Protein AF-A0A6J4MJL2-F1 (afdb_monomer_lite)

pLDDT: mean 79.11, std 23.11, range [34.69, 98.75]

Organism: NCBI:txid246130

Sequence (121 aa):
PAGAAAGHGAHDMAGHGAAGHGTGGQKMAAHHAEMPGMLTVAQLQRLDRARGEEFDRLFLTYMIQHHRGAVAMVTALFGTPAAGQDDTVFKFAADVNVDQTTEIARMQTMLADLTFGGASP

Secondary structure (DSSP, 8-state):
-----------------------HHHHHHHHHTSSTTPPPHHHHHHHHH--HHHHHHHHHHHHHHHHHHHHHHHHHHHHSTTTT-SHHHHHHHHHHHHHHHHHHHHHHHHHHHHHHTT---

Foldseek 3Di:
DDDDDDDDDDDDDDDDDDDDDPDPPVVVVVVLVPQFLDDDPVLVVLLVPDDDLRNLLSVLVSLLRNLVSLLVVLVVQVVDPPSCVPPVVVVVSVVSNVVSVVSSVVSVVVNVCSVPVVDDD

InterPro domains:
  IPR005183 Domain of unknown function DUF305, CopM-like [PF03713] (21-111)
  IPR012347 Ferritin-like [G3DSA:1.20.1260.10] (2-113)

Structure (mmCIF, N/CA/C/O backbone):
data_AF-A0A6J4MJL2-F1
#
_entry.id   AF-A0A6J4MJL2-F1
#
loop_
_atom_site.group_PDB
_atom_site.id
_atom_site.type_symbol
_atom_site.label_atom_id
_atom_site.label_alt_id
_atom_site.label_comp_id
_atom_site.label_asym_id
_atom_site.label_entity_id
_atom_site.label_seq_id
_atom_site.pdbx_PDB_ins_code
_atom_site.Cartn_x
_atom_site.Cartn_y
_atom_site.Cartn_z
_atom_site.occupancy
_atom_site.B_iso_or_equiv
_atom_site.auth_seq_id
_atom_site.auth_comp_id
_atom_site.auth_asym_id
_atom_site.auth_atom_id
_atom_site.pdbx_PDB_model_num
ATOM 1 N N . PRO A 1 1 ? -24.892 25.471 -61.271 1.00 39.53 1 PRO A N 1
ATOM 2 C CA . PRO A 1 1 ? -23.483 25.058 -61.506 1.00 39.53 1 PRO A CA 1
ATOM 3 C C . PRO A 1 1 ? -22.780 24.776 -60.162 1.00 39.53 1 PRO A C 1
ATOM 5 O O . PRO A 1 1 ? -22.591 25.700 -59.385 1.00 39.53 1 PRO A O 1
ATOM 8 N N . ALA A 1 2 ? -22.723 23.503 -59.741 1.00 39.22 2 ALA A N 1
ATOM 9 C CA . ALA A 1 2 ? -21.536 22.620 -59.830 1.00 39.22 2 ALA A CA 1
ATOM 10 C C . ALA A 1 2 ? -20.400 23.105 -58.902 1.00 39.22 2 ALA A C 1
ATOM 12 O O . ALA A 1 2 ? -19.812 24.140 -59.174 1.00 39.22 2 ALA A O 1
ATOM 13 N N . GLY A 1 3 ? -20.174 22.513 -57.724 1.00 34.72 3 GLY A N 1
ATOM 14 C CA . GLY A 1 3 ? -19.461 21.244 -57.453 1.00 34.72 3 GLY A CA 1
ATOM 15 C C . GLY A 1 3 ? -18.353 21.576 -56.421 1.00 34.72 3 GLY A C 1
ATOM 16 O O . GLY A 1 3 ? -17.982 22.736 -56.318 1.00 34.72 3 GLY A O 1
ATOM 17 N N . ALA A 1 4 ? -17.779 20.722 -55.581 1.00 40.78 4 ALA A N 1
ATOM 18 C CA . ALA A 1 4 ? -17.868 19.296 -55.329 1.00 40.78 4 ALA A CA 1
ATOM 19 C C . ALA A 1 4 ? -17.322 19.061 -53.899 1.00 40.78 4 ALA A C 1
ATOM 21 O O . ALA A 1 4 ? -16.320 19.666 -53.521 1.00 40.78 4 ALA A O 1
ATOM 22 N N . ALA A 1 5 ? -17.950 18.179 -53.119 1.00 43.09 5 ALA A N 1
ATOM 23 C CA . ALA A 1 5 ? -17.363 17.601 -51.912 1.00 43.09 5 ALA A CA 1
ATOM 24 C C . ALA A 1 5 ? -17.011 16.144 -52.236 1.00 43.09 5 ALA A C 1
ATOM 26 O O . ALA A 1 5 ? -17.900 15.342 -52.515 1.00 43.09 5 ALA A O 1
ATOM 27 N N . ALA A 1 6 ? -15.718 15.821 -52.258 1.00 43.34 6 ALA A N 1
ATOM 28 C CA . ALA A 1 6 ? -15.222 14.467 -52.474 1.00 43.34 6 ALA A CA 1
ATOM 29 C C . ALA A 1 6 ? -14.812 13.860 -51.125 1.00 43.34 6 ALA A C 1
ATOM 31 O O . ALA A 1 6 ? -13.703 14.083 -50.642 1.00 43.34 6 ALA A O 1
ATOM 32 N N . GLY A 1 7 ? -15.724 13.101 -50.516 1.00 38.28 7 GLY A N 1
ATOM 33 C CA . GLY A 1 7 ? -15.404 12.169 -49.439 1.00 38.28 7 GLY A CA 1
ATOM 34 C C . GLY A 1 7 ? -14.925 10.846 -50.035 1.00 38.28 7 GLY A C 1
ATOM 35 O O . GLY A 1 7 ? -15.703 10.132 -50.658 1.00 38.28 7 GLY A O 1
ATOM 36 N N . HIS A 1 8 ? -13.645 10.534 -49.854 1.00 44.53 8 HIS A N 1
ATOM 37 C CA . HIS A 1 8 ? -13.134 9.162 -49.902 1.00 44.53 8 HIS A CA 1
ATOM 38 C C . HIS A 1 8 ? -13.508 8.515 -48.557 1.00 44.53 8 HIS A C 1
ATOM 40 O O . HIS A 1 8 ? -13.373 9.169 -47.530 1.00 44.53 8 HIS A O 1
ATOM 46 N N . GLY A 1 9 ? -13.975 7.285 -48.410 1.00 35.62 9 GLY A N 1
ATOM 47 C CA . GLY A 1 9 ? -14.161 6.145 -49.291 1.00 35.62 9 GLY A CA 1
ATOM 48 C C . GLY A 1 9 ? -14.412 4.983 -48.327 1.00 35.62 9 GLY A C 1
ATOM 49 O O . GLY A 1 9 ? -13.609 4.749 -47.426 1.00 35.62 9 GLY A O 1
ATOM 50 N N . ALA A 1 10 ? -15.573 4.344 -48.431 1.00 42.19 10 ALA A N 1
ATOM 51 C CA . ALA A 1 10 ? -15.938 3.206 -47.601 1.00 42.19 10 ALA A CA 1
ATOM 52 C C . ALA A 1 10 ? -15.135 1.970 -48.027 1.00 42.19 10 ALA A C 1
ATOM 54 O O . ALA A 1 10 ? -15.044 1.671 -49.217 1.00 42.19 10 ALA A O 1
ATOM 55 N N . HIS A 1 11 ? -14.607 1.235 -47.052 1.00 48.16 11 HIS A N 1
ATOM 56 C CA . HIS A 1 11 ? -14.192 -0.149 -47.241 1.00 48.16 11 HIS A CA 1
ATOM 57 C C . HIS A 1 11 ? -15.011 -1.027 -46.300 1.00 48.16 11 HIS A C 1
ATOM 59 O O . HIS A 1 11 ? -14.727 -1.129 -45.109 1.00 48.16 11 HIS A O 1
ATOM 65 N N . ASP A 1 12 ? -16.045 -1.638 -46.874 1.00 43.69 12 ASP A N 1
ATOM 66 C CA . ASP A 1 12 ? -16.683 -2.836 -46.348 1.00 43.69 12 ASP A CA 1
ATOM 67 C C . ASP A 1 12 ? -15.676 -3.992 -46.335 1.00 43.69 12 ASP A C 1
ATOM 69 O O . ASP A 1 12 ? -15.032 -4.279 -47.345 1.00 43.69 12 ASP A O 1
ATOM 73 N N . MET A 1 13 ? -15.596 -4.696 -45.207 1.00 53.56 13 MET A N 1
ATOM 74 C CA . MET A 1 13 ? -15.107 -6.073 -45.140 1.00 53.56 13 MET A CA 1
ATOM 75 C C . MET A 1 13 ? -16.087 -6.874 -44.287 1.00 53.56 13 MET A C 1
ATOM 77 O O . MET A 1 13 ? -15.914 -7.065 -43.084 1.00 53.56 13 MET A O 1
ATOM 81 N N . ALA A 1 14 ? -17.159 -7.316 -44.937 1.00 44.97 14 ALA A N 1
ATOM 82 C CA . ALA A 1 14 ? -18.011 -8.369 -44.424 1.00 44.97 14 ALA A CA 1
ATOM 83 C C . ALA A 1 14 ? -17.267 -9.711 -44.494 1.00 44.97 14 ALA A C 1
ATOM 85 O O . ALA A 1 14 ? -16.808 -10.116 -45.560 1.00 44.97 14 ALA A O 1
ATOM 86 N N . GLY A 1 15 ? -17.240 -10.429 -43.368 1.00 42.97 15 GLY A N 1
ATOM 87 C CA . GLY A 1 15 ? -17.131 -11.885 -43.358 1.00 42.97 15 GLY A CA 1
ATOM 88 C C . GLY A 1 15 ? -15.959 -12.457 -42.572 1.00 42.97 15 GLY A C 1
ATOM 89 O O . GLY A 1 15 ? -14.935 -12.768 -43.157 1.00 42.97 15 GLY A O 1
ATOM 90 N N . HIS A 1 16 ? -16.182 -12.768 -41.293 1.00 46.97 16 HIS A N 1
ATOM 91 C CA . HIS A 1 16 ? -15.677 -14.014 -40.712 1.00 46.97 16 HIS A CA 1
ATOM 92 C C . HIS A 1 16 ? -16.726 -14.599 -39.765 1.00 46.97 16 HIS A C 1
ATOM 94 O O . HIS A 1 16 ? -17.205 -13.947 -38.839 1.00 46.97 16 HIS A O 1
ATOM 100 N N . GLY A 1 17 ? -17.151 -15.814 -40.113 1.00 34.69 17 GLY A N 1
ATOM 101 C CA . GLY A 1 17 ? -18.270 -16.525 -39.522 1.00 34.69 17 GLY A CA 1
ATOM 102 C C . GLY A 1 17 ? -17.992 -17.110 -38.142 1.00 34.69 17 GLY A C 1
ATOM 103 O O . GLY A 1 17 ? -16.861 -17.225 -37.676 1.00 34.69 17 GLY A O 1
ATOM 104 N N . ALA A 1 18 ? -19.093 -17.504 -37.514 1.00 50.94 18 ALA A N 1
ATOM 105 C CA . ALA A 1 18 ? -19.138 -18.214 -36.254 1.00 50.94 18 ALA A CA 1
ATOM 106 C C . ALA A 1 18 ? -18.576 -19.639 -36.383 1.00 50.94 18 ALA A C 1
ATOM 108 O O . ALA A 1 18 ? -19.072 -20.416 -37.195 1.00 50.94 18 ALA A O 1
ATOM 109 N N . ALA A 1 19 ? -17.615 -19.991 -35.523 1.00 47.16 19 ALA A N 1
ATOM 110 C CA . ALA A 1 19 ? -17.470 -21.318 -34.918 1.00 47.16 19 ALA A CA 1
ATOM 111 C C . ALA A 1 19 ? -16.331 -21.319 -33.881 1.00 47.16 19 ALA A C 1
ATOM 113 O O . ALA A 1 19 ? -15.190 -21.016 -34.214 1.00 47.16 19 ALA A O 1
ATOM 114 N N . GLY A 1 20 ? -16.621 -21.782 -32.661 1.00 39.94 20 GLY A N 1
ATOM 115 C CA . GLY A 1 20 ? -15.649 -22.586 -31.914 1.00 39.94 20 GLY A CA 1
ATOM 116 C C . GLY A 1 20 ? -15.105 -22.040 -30.591 1.00 39.94 20 GLY A C 1
ATOM 117 O O . GLY A 1 20 ? -14.167 -21.259 -30.559 1.00 39.94 20 GLY A O 1
ATOM 118 N N . HIS A 1 21 ? -15.590 -22.672 -29.520 1.00 46.38 21 HIS A N 1
ATOM 119 C CA . HIS A 1 21 ? -14.837 -23.093 -28.331 1.00 46.38 21 HIS A CA 1
ATOM 120 C C . HIS A 1 21 ? -14.513 -22.076 -27.228 1.00 46.38 21 HIS A C 1
ATOM 122 O O . HIS A 1 21 ? -13.458 -21.447 -27.167 1.00 46.38 21 HIS A O 1
ATOM 128 N N . GLY A 1 22 ? -15.393 -22.091 -26.222 1.00 51.91 22 GLY A N 1
ATOM 129 C CA . GLY A 1 22 ? -15.082 -21.672 -24.866 1.00 51.91 22 GLY A CA 1
ATOM 130 C C . GLY A 1 22 ? -13.945 -22.497 -24.261 1.00 51.91 22 GLY A C 1
ATOM 131 O O . GLY A 1 22 ? -14.109 -23.673 -23.970 1.00 51.91 22 GLY A O 1
ATOM 132 N N . THR A 1 23 ? -12.805 -21.845 -24.039 1.00 51.97 23 THR A N 1
ATOM 133 C CA . THR A 1 23 ? -11.779 -22.222 -23.043 1.00 51.97 23 THR A CA 1
ATOM 134 C C . THR A 1 23 ? -11.069 -20.995 -22.432 1.00 51.97 23 THR A C 1
ATOM 136 O O . THR A 1 23 ? -10.203 -21.142 -21.573 1.00 51.97 23 THR A O 1
ATOM 139 N N . GLY A 1 24 ? -11.448 -19.763 -22.806 1.00 44.75 24 GLY A N 1
ATOM 140 C CA . GLY A 1 24 ? -10.748 -18.536 -22.390 1.00 44.75 24 GLY A CA 1
ATOM 141 C C . GLY A 1 24 ? -10.963 -18.103 -20.933 1.00 44.75 24 GLY A C 1
ATOM 142 O O . GLY A 1 24 ? -10.100 -17.445 -20.357 1.00 44.75 24 GLY A O 1
ATOM 143 N N . GLY A 1 25 ? -12.072 -18.505 -20.301 1.00 47.97 25 GLY A N 1
ATOM 144 C CA . GLY A 1 25 ? -12.402 -18.072 -18.935 1.00 47.97 25 GLY A CA 1
ATOM 145 C C . GLY A 1 25 ? -11.471 -18.635 -17.854 1.00 47.97 25 GLY A C 1
ATOM 146 O O . GLY A 1 25 ? -11.194 -17.960 -16.868 1.00 47.97 25 GLY A O 1
ATOM 147 N N . GLN A 1 26 ? -10.937 -19.845 -18.052 1.00 46.56 26 GLN A N 1
ATOM 148 C CA . GLN A 1 26 ? -10.075 -20.501 -17.058 1.00 46.56 26 GLN A CA 1
ATOM 149 C C . GLN A 1 26 ? -8.630 -19.984 -17.093 1.00 46.56 26 GLN A C 1
ATOM 151 O O . GLN A 1 26 ? -7.997 -19.899 -16.045 1.00 46.56 26 GLN A O 1
ATOM 156 N N . LYS A 1 27 ? -8.116 -19.570 -18.262 1.00 47.62 27 LYS A N 1
AT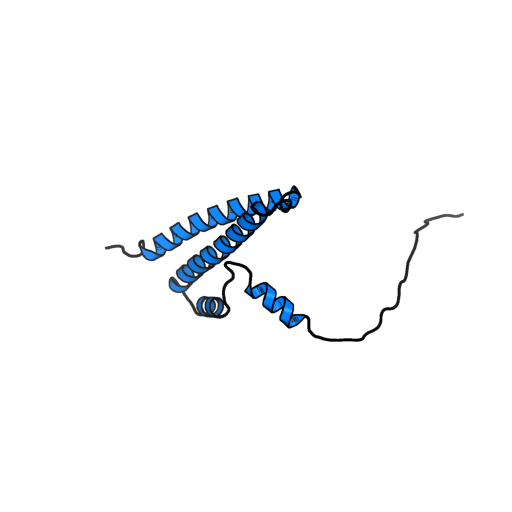OM 157 C CA . LYS A 1 27 ? -6.756 -19.010 -18.369 1.00 47.62 27 LYS A CA 1
ATOM 158 C C . LYS A 1 27 ? -6.655 -17.583 -17.828 1.00 47.62 27 LYS A C 1
ATOM 160 O O . LYS A 1 27 ? -5.672 -17.264 -17.170 1.00 47.62 27 LYS A O 1
ATOM 165 N N . MET A 1 28 ? -7.682 -16.754 -18.031 1.00 50.31 28 MET A N 1
ATOM 166 C CA . MET A 1 28 ? -7.723 -15.412 -17.431 1.00 50.31 28 MET A CA 1
ATOM 167 C C . MET A 1 28 ? -7.837 -15.494 -15.902 1.00 50.31 28 MET A C 1
ATOM 169 O O . MET A 1 28 ? -7.128 -14.786 -15.198 1.00 50.31 28 MET A O 1
ATOM 173 N N . ALA A 1 29 ? -8.649 -16.414 -15.368 1.00 48.84 29 ALA A N 1
ATOM 174 C CA . ALA A 1 29 ? -8.739 -16.626 -13.921 1.00 48.84 29 ALA A CA 1
ATOM 175 C C . ALA A 1 29 ? -7.416 -17.123 -13.299 1.00 48.84 29 ALA A C 1
ATOM 177 O O . ALA A 1 29 ? -7.077 -16.714 -12.191 1.00 48.84 29 ALA A O 1
ATOM 178 N N . ALA A 1 30 ? -6.654 -17.960 -14.015 1.00 49.69 30 ALA A N 1
ATOM 179 C CA . ALA A 1 30 ? -5.357 -18.456 -13.554 1.00 49.69 30 ALA A CA 1
ATOM 180 C C . ALA A 1 30 ? -4.289 -17.347 -13.478 1.00 49.69 30 ALA A C 1
ATOM 182 O O . ALA A 1 30 ? -3.621 -17.228 -12.457 1.00 49.69 30 ALA A O 1
ATOM 183 N N . HIS A 1 31 ? -4.190 -16.474 -14.489 1.00 50.94 31 HIS A N 1
ATOM 184 C CA . HIS A 1 31 ? -3.240 -15.350 -14.464 1.00 50.94 31 HIS A CA 1
ATOM 185 C C . HIS A 1 31 ? -3.552 -14.311 -13.373 1.00 50.94 31 HIS A C 1
ATOM 187 O O . HIS A 1 31 ? -2.642 -13.693 -12.826 1.00 50.94 31 HIS A O 1
ATOM 193 N N . HIS A 1 32 ? -4.825 -14.134 -13.005 1.00 50.88 32 HIS A N 1
ATOM 194 C CA . HIS A 1 32 ? -5.206 -13.238 -11.907 1.00 50.88 32 HIS A CA 1
ATOM 195 C C . HIS A 1 32 ? -4.829 -13.782 -10.516 1.00 50.88 32 HIS A C 1
ATOM 197 O O . HIS A 1 32 ? -4.699 -12.997 -9.578 1.00 50.88 32 HIS A O 1
ATOM 203 N N . ALA A 1 33 ? -4.640 -15.099 -10.370 1.00 50.78 33 ALA A N 1
ATOM 204 C CA . ALA A 1 33 ? -4.235 -15.727 -9.111 1.00 50.78 33 ALA A CA 1
ATOM 205 C C . ALA A 1 33 ? -2.716 -15.646 -8.840 1.00 50.78 33 ALA A C 1
ATOM 207 O O . ALA A 1 33 ? -2.287 -15.943 -7.728 1.00 50.78 33 ALA A O 1
ATOM 208 N N . GLU A 1 34 ? -1.909 -15.231 -9.823 1.00 71.56 34 GLU A N 1
ATOM 209 C CA . GLU A 1 34 ? -0.436 -15.233 -9.748 1.00 71.56 34 GLU A CA 1
ATOM 210 C C . GLU A 1 34 ? 0.184 -13.862 -9.426 1.00 71.56 34 GLU A C 1
ATOM 212 O O . GLU A 1 34 ? 1.392 -13.763 -9.211 1.00 71.56 34 GLU A O 1
ATOM 217 N N . MET A 1 35 ? -0.617 -12.795 -9.364 1.00 86.69 35 MET A N 1
ATOM 218 C CA . MET A 1 35 ? -0.098 -11.447 -9.118 1.00 86.69 35 MET A CA 1
ATOM 219 C C . MET A 1 35 ? 0.228 -11.260 -7.628 1.00 86.69 35 MET A C 1
ATOM 221 O O . MET A 1 35 ? -0.658 -11.438 -6.781 1.00 86.69 35 MET A O 1
ATOM 225 N N . PRO A 1 36 ? 1.471 -10.886 -7.268 1.00 94.56 36 PRO A N 1
ATOM 226 C CA . PRO A 1 36 ? 1.854 -10.731 -5.872 1.00 94.56 36 PRO A CA 1
ATOM 227 C C . PRO A 1 36 ? 0.979 -9.672 -5.197 1.00 94.56 36 PRO A C 1
ATOM 229 O O . PRO A 1 36 ? 0.597 -8.672 -5.798 1.00 94.56 36 PRO A O 1
ATOM 232 N N . GLY A 1 37 ? 0.646 -9.903 -3.928 1.00 95.69 37 GLY A N 1
ATOM 233 C CA . GLY A 1 37 ? -0.135 -8.974 -3.109 1.00 95.69 37 GLY A CA 1
ATOM 234 C C . GLY A 1 37 ? -1.649 -8.984 -3.344 1.00 95.69 37 GLY A C 1
ATOM 235 O O . GLY A 1 37 ? -2.373 -8.453 -2.503 1.00 95.69 37 GLY A O 1
ATOM 236 N N . MET A 1 38 ? -2.164 -9.622 -4.400 1.00 96.31 38 MET A N 1
ATOM 237 C CA . MET A 1 38 ? -3.612 -9.741 -4.607 1.00 96.31 38 MET A CA 1
ATOM 238 C C . MET A 1 38 ? -4.314 -10.421 -3.427 1.00 96.31 38 MET A C 1
ATOM 240 O O . MET A 1 38 ? -3.806 -11.377 -2.837 1.00 96.31 38 MET A O 1
ATOM 244 N N . LEU A 1 39 ? -5.499 -9.915 -3.078 1.00 96.00 39 LEU A N 1
ATOM 245 C CA . LEU A 1 39 ? -6.315 -10.517 -2.031 1.00 96.00 39 LEU A CA 1
ATOM 246 C C . LEU A 1 39 ? -6.914 -11.826 -2.542 1.00 96.00 39 LEU A C 1
ATOM 248 O O . LEU A 1 39 ? -7.476 -11.900 -3.635 1.00 96.00 39 LEU A O 1
ATOM 252 N N . THR A 1 40 ? -6.862 -12.847 -1.698 1.00 96.19 40 THR A N 1
ATOM 253 C CA . THR A 1 40 ? -7.592 -14.092 -1.929 1.00 96.19 40 THR A CA 1
ATOM 254 C C . THR A 1 40 ? -9.100 -13.874 -1.789 1.00 96.19 40 THR A C 1
ATOM 256 O O . THR A 1 40 ? -9.559 -12.976 -1.078 1.00 96.19 40 THR A O 1
ATOM 259 N N . VAL A 1 41 ? -9.895 -14.767 -2.386 1.00 95.56 41 VAL A N 1
ATOM 260 C CA . VAL A 1 41 ? -11.360 -14.779 -2.207 1.00 95.56 41 VAL A CA 1
ATOM 261 C C . VAL A 1 41 ? -11.737 -14.838 -0.721 1.00 95.56 41 VAL A C 1
ATOM 263 O O . VAL A 1 41 ? -12.654 -14.144 -0.290 1.00 95.56 41 VAL A O 1
ATOM 266 N N . ALA A 1 42 ? -11.004 -15.608 0.086 1.00 97.12 42 ALA A N 1
ATOM 267 C CA . ALA A 1 42 ? -11.240 -15.701 1.525 1.00 97.12 42 ALA A CA 1
ATOM 268 C C . ALA A 1 42 ? -10.969 -14.373 2.260 1.00 97.12 42 ALA A C 1
ATOM 270 O O . ALA A 1 42 ? -11.735 -13.998 3.146 1.00 97.12 42 ALA A O 1
ATOM 271 N N . GLN A 1 43 ? -9.916 -13.640 1.880 1.00 97.88 43 GLN A N 1
ATOM 272 C CA . GLN A 1 43 ? -9.619 -12.313 2.437 1.00 97.88 43 GLN A CA 1
ATOM 273 C C . GLN A 1 43 ? -10.693 -11.289 2.059 1.00 97.88 43 GLN A C 1
ATOM 275 O O . GLN A 1 43 ? -11.161 -10.564 2.934 1.00 97.88 43 GLN A O 1
ATOM 280 N N . LEU A 1 44 ? -11.139 -11.276 0.798 1.00 97.94 44 LEU A N 1
ATOM 281 C CA . LEU A 1 44 ? -12.239 -10.415 0.347 1.00 97.94 44 LEU A CA 1
ATOM 282 C C . LEU A 1 44 ? -13.534 -10.706 1.112 1.00 97.94 44 LEU A C 1
ATOM 284 O O . LEU A 1 44 ? -14.177 -9.790 1.608 1.00 97.94 44 LEU A O 1
ATOM 288 N N . GLN A 1 45 ? -13.880 -11.982 1.283 1.00 98.12 45 GLN A N 1
ATOM 289 C CA . GLN A 1 45 ? -15.046 -12.381 2.071 1.00 98.12 45 GLN A CA 1
ATOM 290 C C . GLN A 1 45 ? -14.927 -12.002 3.551 1.00 98.12 45 GLN A C 1
ATOM 292 O O . GLN A 1 45 ? -15.931 -11.724 4.202 1.00 98.12 45 GLN A O 1
ATOM 297 N N . ARG A 1 46 ? -13.720 -12.037 4.124 1.00 98.31 46 ARG A N 1
ATOM 298 C CA . ARG A 1 46 ? -13.506 -11.587 5.502 1.00 98.31 46 ARG A CA 1
ATOM 299 C C . ARG A 1 46 ? -13.704 -10.078 5.614 1.00 98.31 46 ARG A C 1
ATOM 301 O O . ARG A 1 46 ? -14.399 -9.642 6.525 1.00 98.31 46 ARG A O 1
ATOM 308 N N . LEU A 1 47 ? -13.145 -9.315 4.676 1.00 98.31 47 LEU A N 1
ATOM 309 C CA . LEU A 1 47 ? -13.305 -7.865 4.611 1.00 98.31 47 LEU A CA 1
ATOM 310 C C . LEU A 1 47 ? -14.784 -7.467 4.461 1.00 98.31 47 LEU A C 1
ATOM 312 O O . LEU A 1 47 ? -15.256 -6.608 5.196 1.00 98.31 47 LEU A O 1
ATOM 316 N N . ASP A 1 48 ? -15.531 -8.150 3.590 1.00 98.06 48 ASP A N 1
ATOM 317 C CA . ASP A 1 48 ? -16.961 -7.904 3.339 1.00 98.06 48 ASP A CA 1
ATOM 318 C C . ASP A 1 48 ? -17.851 -8.099 4.579 1.00 98.06 48 ASP A C 1
ATOM 320 O O . ASP A 1 48 ? -18.872 -7.429 4.746 1.00 98.06 48 ASP A O 1
ATOM 324 N N . ARG A 1 49 ? -17.456 -8.988 5.496 1.00 98.50 49 ARG A N 1
ATOM 325 C CA . ARG A 1 49 ? -18.188 -9.242 6.748 1.00 98.50 49 ARG A CA 1
ATOM 326 C C . ARG A 1 49 ? -17.764 -8.326 7.896 1.00 98.50 49 ARG A C 1
ATOM 328 O O . ARG A 1 49 ? -18.520 -8.188 8.854 1.00 98.50 49 ARG A O 1
ATOM 335 N N . ALA A 1 50 ? -16.585 -7.716 7.819 1.00 98.38 50 ALA A N 1
ATOM 336 C CA . ALA A 1 50 ? -16.030 -6.908 8.897 1.00 98.38 50 ALA A CA 1
ATOM 337 C C . ALA A 1 50 ? -16.744 -5.557 9.025 1.00 98.38 50 ALA A C 1
ATOM 339 O O . ALA A 1 50 ? -17.189 -4.971 8.037 1.00 98.38 50 ALA A O 1
ATOM 340 N N . ARG A 1 51 ? -16.863 -5.043 10.249 1.00 98.19 51 ARG A N 1
ATOM 341 C CA . ARG A 1 51 ? -17.493 -3.747 10.546 1.00 98.19 51 ARG A CA 1
ATOM 342 C C . ARG A 1 51 ? -16.673 -2.998 11.598 1.00 98.19 51 ARG A C 1
ATOM 344 O O . ARG A 1 51 ? -15.965 -3.627 12.380 1.00 98.19 51 ARG A O 1
ATOM 351 N N . GLY A 1 52 ? -16.801 -1.670 11.631 1.00 96.25 52 GLY A N 1
ATOM 352 C CA . GLY A 1 52 ? -16.100 -0.813 12.597 1.00 96.25 52 GLY A CA 1
ATOM 353 C C . GLY A 1 52 ? -14.579 -0.989 12.549 1.00 96.25 52 GLY A C 1
ATOM 354 O O . GLY A 1 52 ? -14.021 -1.240 11.485 1.00 96.25 52 GLY A O 1
ATOM 355 N N . GLU A 1 53 ? -13.919 -0.941 13.705 1.00 96.06 53 GLU A N 1
ATOM 356 C CA . GLU A 1 53 ? -12.452 -1.032 13.795 1.00 96.06 53 GLU A CA 1
ATOM 357 C C . GLU A 1 53 ? -11.863 -2.326 13.205 1.00 96.06 53 GLU A C 1
ATOM 359 O O . GLU A 1 53 ? -10.721 -2.336 12.738 1.00 96.06 53 GLU A O 1
ATOM 364 N N . GLU A 1 54 ? -12.617 -3.435 13.195 1.00 96.19 54 GLU A N 1
ATOM 365 C CA . GLU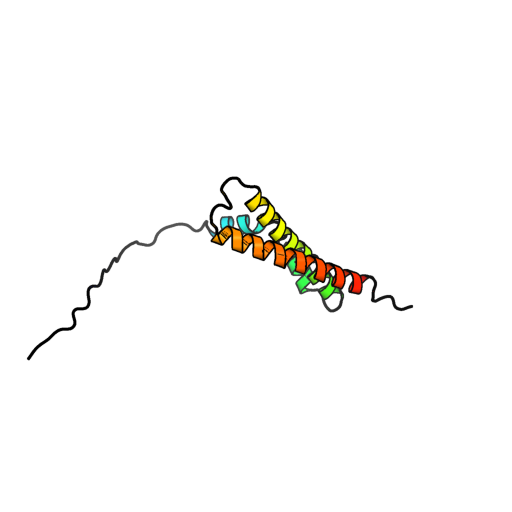 A 1 54 ? -12.157 -4.664 12.535 1.00 96.19 54 GLU A CA 1
ATOM 366 C C . GLU A 1 54 ? -12.049 -4.465 11.019 1.00 96.19 54 GLU A C 1
ATOM 368 O O . GLU A 1 54 ? -11.081 -4.927 10.407 1.00 96.19 54 GLU A O 1
ATOM 373 N N . PHE A 1 55 ? -13.012 -3.757 10.418 1.00 98.31 55 PHE A N 1
ATOM 374 C CA . PHE A 1 55 ? -12.957 -3.414 9.001 1.00 98.31 55 PHE A CA 1
ATOM 375 C C . PHE A 1 55 ? -11.732 -2.552 8.708 1.00 98.31 55 PHE A C 1
ATOM 377 O O . PHE A 1 55 ? -10.963 -2.906 7.818 1.00 98.31 55 PHE A O 1
ATOM 384 N N . ASP A 1 56 ? -11.499 -1.496 9.488 1.00 98.12 56 ASP A N 1
ATOM 385 C CA . ASP A 1 56 ? -10.372 -0.581 9.270 1.00 98.12 56 ASP A CA 1
ATOM 386 C C . ASP A 1 56 ? -9.029 -1.317 9.361 1.00 98.12 56 ASP A C 1
ATOM 388 O O . ASP A 1 56 ? -8.162 -1.182 8.493 1.00 98.12 56 ASP A O 1
ATOM 392 N N . ARG A 1 57 ? -8.880 -2.193 10.364 1.00 98.06 57 ARG A N 1
ATOM 393 C CA . ARG A 1 57 ? -7.679 -3.017 10.531 1.00 98.06 57 ARG A CA 1
ATOM 394 C C . ARG A 1 57 ? -7.460 -3.953 9.346 1.00 98.06 57 ARG A C 1
ATOM 396 O O . ARG A 1 57 ? -6.333 -4.065 8.856 1.00 98.06 57 ARG A O 1
ATOM 403 N N . LEU A 1 58 ? -8.505 -4.649 8.894 1.00 98.31 58 LEU A N 1
ATOM 404 C CA . LEU A 1 58 ? -8.408 -5.578 7.766 1.00 98.31 58 LEU A CA 1
ATOM 405 C C . LEU A 1 58 ? -8.156 -4.843 6.452 1.00 98.31 58 LEU A C 1
ATOM 407 O O . LEU A 1 58 ? -7.310 -5.284 5.679 1.00 98.31 58 LEU A O 1
ATOM 411 N N . PHE A 1 59 ? -8.828 -3.715 6.228 1.00 98.56 59 PHE A N 1
ATOM 412 C CA . PHE A 1 59 ? -8.635 -2.879 5.053 1.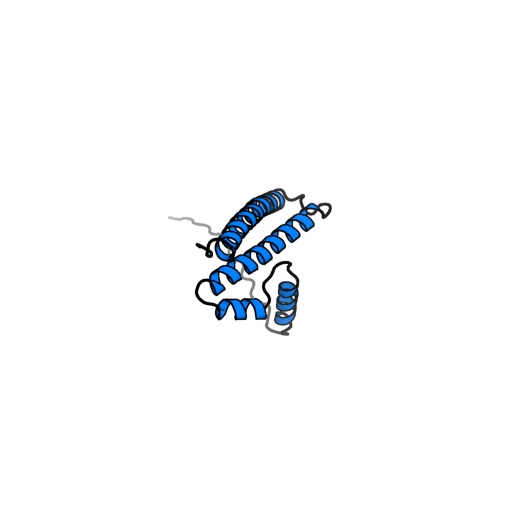00 98.56 59 PHE A CA 1
ATOM 413 C C . PHE A 1 59 ? -7.180 -2.418 4.951 1.00 98.56 59 PHE A C 1
ATOM 415 O O . PHE A 1 59 ? -6.523 -2.708 3.954 1.00 98.56 59 PHE A O 1
ATOM 422 N N . LEU A 1 60 ? -6.638 -1.802 6.007 1.00 98.62 60 LEU A N 1
ATOM 423 C CA . LEU A 1 60 ? -5.246 -1.342 6.030 1.00 98.62 60 LEU A CA 1
ATOM 424 C C . LEU A 1 60 ? -4.266 -2.504 5.855 1.00 98.62 60 LEU A C 1
ATOM 426 O O . LEU A 1 60 ? -3.349 -2.427 5.040 1.00 98.62 60 LEU A O 1
ATOM 430 N N . THR A 1 61 ? -4.481 -3.615 6.564 1.00 98.56 61 THR A N 1
ATOM 431 C CA . THR A 1 61 ? -3.622 -4.805 6.449 1.00 98.56 61 THR A CA 1
ATOM 432 C C . THR A 1 61 ? -3.583 -5.329 5.012 1.00 98.56 61 THR A C 1
ATOM 434 O O . THR A 1 61 ? -2.511 -5.635 4.485 1.00 98.56 61 THR A O 1
ATOM 437 N N . TYR A 1 62 ? -4.742 -5.427 4.361 1.00 98.62 62 TYR A N 1
ATOM 438 C CA . TYR A 1 62 ? -4.845 -5.983 3.017 1.00 98.62 62 TYR A CA 1
ATOM 439 C C . TYR A 1 62 ? -4.420 -5.004 1.925 1.00 98.62 62 TYR A C 1
ATOM 441 O O . TYR A 1 62 ? -3.822 -5.434 0.942 1.00 98.62 62 TYR A O 1
ATOM 449 N N . MET A 1 63 ? -4.634 -3.701 2.095 1.00 98.62 63 MET A N 1
ATOM 450 C CA . MET A 1 63 ? -4.103 -2.703 1.165 1.00 98.62 63 MET A CA 1
ATOM 451 C C . MET A 1 63 ? -2.577 -2.616 1.258 1.00 98.62 63 MET A C 1
ATOM 453 O O . MET A 1 63 ? -1.910 -2.596 0.227 1.00 98.62 63 MET A O 1
ATOM 457 N N . ILE A 1 64 ? -1.985 -2.706 2.456 1.00 98.75 64 ILE A N 1
ATOM 458 C CA . ILE A 1 64 ? -0.523 -2.821 2.604 1.00 98.75 64 ILE A CA 1
ATOM 459 C C . ILE A 1 64 ? 0.003 -4.061 1.863 1.00 98.75 64 ILE A C 1
ATOM 461 O O . ILE A 1 64 ? 1.012 -3.976 1.161 1.00 98.75 64 ILE A O 1
ATOM 465 N N . GLN A 1 65 ? -0.668 -5.213 1.994 1.00 98.44 65 GLN A N 1
ATOM 466 C CA . GLN A 1 65 ? -0.327 -6.423 1.234 1.00 98.44 65 GLN A CA 1
ATOM 467 C C . GLN A 1 65 ? -0.389 -6.166 -0.281 1.00 98.44 65 GLN A C 1
ATOM 469 O O . GLN A 1 65 ? 0.553 -6.513 -0.996 1.00 98.44 65 GLN A O 1
ATOM 474 N N . HIS A 1 66 ? -1.472 -5.553 -0.758 1.00 98.31 66 HIS A N 1
ATOM 475 C CA . HIS A 1 66 ? -1.693 -5.269 -2.171 1.00 98.31 66 HIS A CA 1
ATOM 476 C C . HIS A 1 66 ? -0.609 -4.359 -2.761 1.00 98.31 66 HIS A C 1
ATOM 478 O O . HIS A 1 66 ? 0.027 -4.725 -3.751 1.00 98.31 66 HIS A O 1
ATOM 484 N N . HIS A 1 67 ? -0.304 -3.233 -2.112 1.00 98.38 67 HIS A N 1
ATOM 485 C CA . HIS A 1 67 ? 0.734 -2.318 -2.594 1.00 98.38 67 HIS A CA 1
ATOM 486 C C . HIS A 1 67 ? 2.135 -2.928 -2.550 1.00 98.38 67 HIS A C 1
ATOM 488 O O . HIS A 1 67 ? 2.927 -2.690 -3.459 1.00 98.38 67 HIS A O 1
ATOM 494 N N . ARG A 1 68 ? 2.457 -3.757 -1.546 1.00 98.38 68 ARG A N 1
ATOM 495 C CA . ARG A 1 68 ? 3.736 -4.495 -1.530 1.00 98.38 68 ARG A CA 1
ATOM 496 C C . ARG A 1 68 ? 3.869 -5.419 -2.737 1.00 98.38 68 ARG A C 1
ATOM 498 O O . ARG A 1 68 ? 4.966 -5.571 -3.266 1.00 98.38 68 ARG A O 1
ATOM 505 N N . GLY A 1 69 ? 2.756 -5.992 -3.188 1.00 97.19 69 GLY A N 1
ATOM 506 C CA . GLY A 1 69 ? 2.677 -6.725 -4.443 1.00 97.19 69 GLY A CA 1
ATOM 507 C C . GLY A 1 69 ? 3.034 -5.876 -5.660 1.00 97.19 69 GLY A C 1
ATOM 508 O O . GLY A 1 69 ? 3.916 -6.247 -6.432 1.00 97.19 69 GLY A O 1
ATOM 509 N N . ALA A 1 70 ? 2.420 -4.697 -5.781 1.00 95.88 70 ALA A N 1
ATOM 510 C CA . ALA A 1 70 ? 2.723 -3.752 -6.856 1.00 95.88 70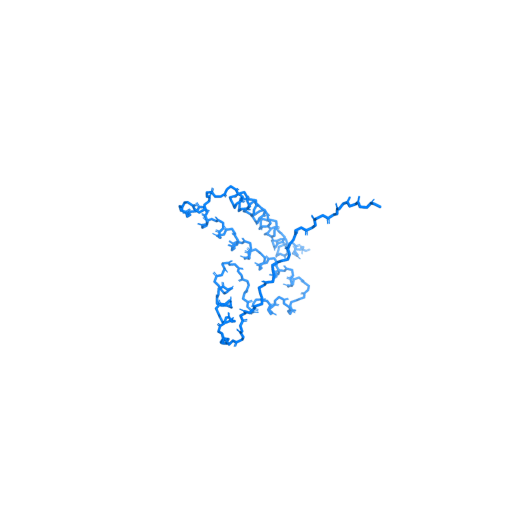 ALA A CA 1
ATOM 511 C C . ALA A 1 70 ? 4.205 -3.324 -6.858 1.00 95.88 70 ALA A C 1
ATOM 513 O O . ALA A 1 70 ? 4.856 -3.350 -7.901 1.00 95.88 70 ALA A O 1
ATOM 514 N N . VAL A 1 71 ? 4.774 -3.015 -5.687 1.00 97.44 71 VAL A N 1
ATOM 515 C CA . VAL A 1 71 ? 6.203 -2.673 -5.536 1.00 97.44 71 VAL A CA 1
ATOM 516 C C . VAL A 1 71 ? 7.109 -3.839 -5.947 1.00 97.44 71 VAL A C 1
ATOM 518 O O . VAL A 1 71 ? 8.122 -3.630 -6.618 1.00 97.44 71 VAL A O 1
ATOM 521 N N . ALA A 1 72 ? 6.747 -5.077 -5.597 1.00 96.25 72 ALA A N 1
ATOM 522 C CA . ALA A 1 72 ? 7.499 -6.261 -6.008 1.00 96.25 72 ALA A CA 1
ATOM 523 C C . ALA A 1 72 ? 7.502 -6.435 -7.536 1.00 96.25 72 ALA A C 1
ATOM 525 O O . ALA A 1 72 ? 8.542 -6.746 -8.114 1.00 96.25 72 ALA A O 1
ATOM 526 N N . MET A 1 73 ? 6.372 -6.175 -8.202 1.00 94.38 73 MET A N 1
ATOM 527 C CA . MET A 1 73 ? 6.296 -6.212 -9.665 1.00 94.38 73 MET A CA 1
ATOM 528 C C . MET A 1 73 ? 7.157 -5.133 -10.323 1.00 94.38 73 MET A C 1
ATOM 530 O O . MET A 1 73 ? 7.864 -5.431 -11.282 1.00 94.38 73 MET A O 1
ATOM 534 N N . VAL A 1 74 ? 7.142 -3.901 -9.803 1.00 94.00 74 VAL A N 1
ATOM 535 C CA . VAL A 1 74 ? 8.008 -2.826 -10.316 1.00 94.00 74 VAL A CA 1
ATOM 536 C C . VAL A 1 74 ? 9.485 -3.174 -10.120 1.00 94.00 74 VAL A C 1
ATOM 538 O O . VAL A 1 74 ? 10.294 -3.009 -11.031 1.00 94.00 74 VAL A O 1
ATOM 541 N N . THR A 1 75 ? 9.836 -3.734 -8.961 1.00 92.06 75 THR A N 1
ATOM 542 C CA . THR A 1 75 ? 11.203 -4.196 -8.679 1.00 92.06 75 THR A CA 1
ATOM 543 C C . THR A 1 75 ? 11.639 -5.275 -9.675 1.00 92.06 75 THR A C 1
ATOM 545 O O . THR A 1 75 ? 12.747 -5.215 -10.205 1.00 92.06 75 THR A O 1
ATOM 548 N N . ALA A 1 76 ? 10.761 -6.235 -9.980 1.00 92.19 76 ALA A N 1
ATOM 549 C CA . ALA A 1 76 ? 11.026 -7.278 -10.968 1.00 92.19 76 ALA A CA 1
ATOM 550 C C . ALA A 1 76 ? 11.182 -6.711 -12.391 1.00 92.19 76 ALA A C 1
ATOM 552 O O . ALA A 1 76 ? 12.080 -7.132 -13.123 1.00 92.19 76 ALA A O 1
ATOM 553 N N . LEU A 1 77 ? 10.359 -5.726 -12.768 1.00 90.25 77 LEU A N 1
ATOM 554 C CA . LEU A 1 77 ? 10.464 -5.034 -14.053 1.00 90.25 77 LEU A CA 1
ATOM 555 C C . LEU A 1 77 ? 11.833 -4.357 -14.207 1.00 90.25 77 LEU A C 1
ATOM 557 O O . LEU A 1 77 ? 12.516 -4.586 -15.202 1.00 90.25 77 LEU A O 1
ATOM 561 N N . PHE A 1 78 ? 12.269 -3.585 -13.208 1.00 88.88 78 PHE A N 1
ATOM 562 C CA . PHE A 1 78 ? 13.571 -2.908 -13.239 1.00 88.88 78 PHE A CA 1
ATOM 563 C C . PHE A 1 78 ? 14.766 -3.865 -13.136 1.00 88.88 78 PHE A C 1
ATOM 565 O O . PHE A 1 78 ? 15.847 -3.546 -13.626 1.00 88.88 78 PHE A O 1
ATOM 572 N N . GLY A 1 79 ? 14.578 -5.047 -12.546 1.00 87.75 79 GLY A N 1
ATOM 573 C CA . GLY A 1 79 ? 15.580 -6.114 -12.524 1.00 87.75 79 GLY A CA 1
ATOM 574 C C . GLY A 1 79 ? 15.691 -6.910 -13.830 1.00 87.75 79 GLY A C 1
ATOM 575 O O . GLY A 1 79 ? 16.635 -7.685 -13.984 1.00 87.75 79 GLY A O 1
ATOM 576 N N . THR A 1 80 ? 14.753 -6.745 -14.769 1.00 88.12 80 THR A N 1
ATOM 577 C CA . THR A 1 80 ? 14.733 -7.503 -16.027 1.00 88.12 80 THR A CA 1
ATOM 578 C C . THR A 1 80 ? 15.506 -6.752 -17.120 1.00 88.12 80 THR A C 1
ATOM 580 O O . THR A 1 80 ? 15.135 -5.626 -17.470 1.00 88.12 80 THR A O 1
ATOM 583 N N . PRO A 1 81 ? 16.562 -7.348 -17.714 1.00 84.81 81 PRO A N 1
ATOM 584 C CA . PRO A 1 81 ? 17.323 -6.713 -18.786 1.00 84.81 81 PRO A CA 1
ATOM 585 C C . PRO A 1 81 ? 16.421 -6.284 -19.945 1.00 84.81 81 PRO A C 1
ATOM 587 O O . PRO A 1 81 ? 15.561 -7.041 -20.385 1.00 84.81 81 PRO A O 1
ATOM 590 N N . ALA A 1 82 ? 16.634 -5.067 -20.441 1.00 80.00 82 ALA A N 1
ATOM 591 C CA . ALA A 1 82 ? 15.876 -4.448 -21.530 1.00 80.00 82 ALA A CA 1
ATOM 592 C C . ALA A 1 82 ? 14.365 -4.200 -21.287 1.00 80.00 82 ALA A C 1
ATOM 594 O O . ALA A 1 82 ? 13.735 -3.557 -22.123 1.00 80.00 82 ALA A O 1
ATOM 595 N N . ALA A 1 83 ? 13.774 -4.614 -20.158 1.00 72.44 83 ALA A N 1
ATOM 596 C CA . ALA A 1 83 ? 12.335 -4.443 -19.910 1.00 72.44 83 ALA A CA 1
ATOM 597 C C . ALA A 1 83 ? 11.925 -3.003 -19.543 1.00 72.44 83 ALA A C 1
ATOM 599 O O . ALA A 1 83 ? 10.776 -2.62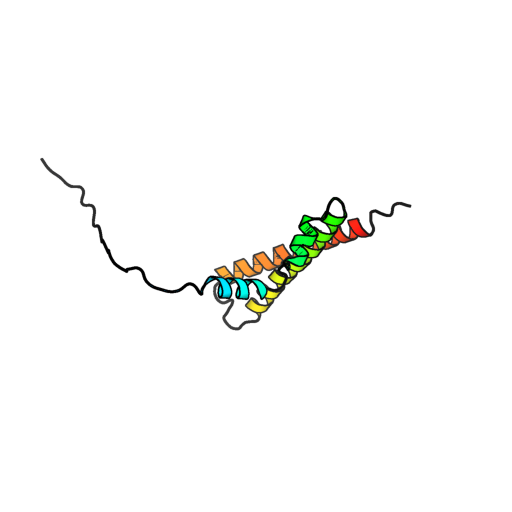0 -19.737 1.00 72.44 83 ALA A O 1
ATOM 600 N N . GLY A 1 84 ? 12.865 -2.192 -19.049 1.00 67.19 84 GLY A N 1
ATOM 601 C CA . GLY A 1 84 ? 12.667 -0.771 -18.732 1.00 67.19 84 GLY A CA 1
ATOM 602 C C . GLY A 1 84 ? 13.174 0.198 -19.806 1.00 67.19 84 GLY A C 1
ATOM 603 O O . GLY A 1 84 ? 13.530 1.317 -19.465 1.00 67.19 84 GLY A O 1
ATOM 604 N N . GLN A 1 85 ? 13.312 -0.240 -21.063 1.00 77.88 85 GLN A N 1
ATOM 605 C CA . GL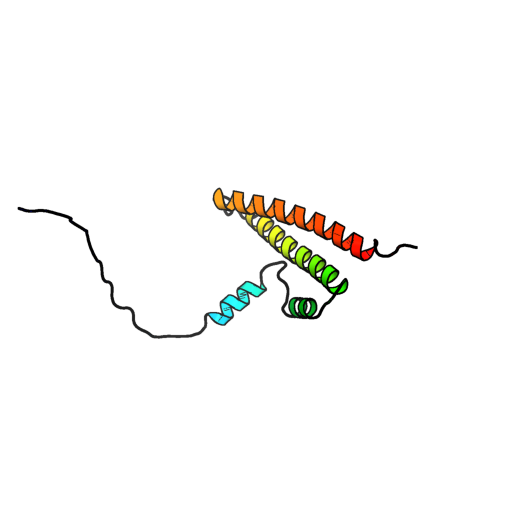N A 1 85 ? 13.839 0.597 -22.159 1.00 77.88 85 GLN A CA 1
ATOM 606 C C . GLN A 1 85 ? 12.775 1.479 -22.823 1.00 77.88 85 GLN A C 1
ATOM 608 O O . GLN A 1 85 ? 13.116 2.359 -23.607 1.00 77.88 85 GLN A O 1
ATOM 613 N N . ASP A 1 86 ? 11.498 1.235 -22.534 1.00 87.19 86 ASP A N 1
ATOM 614 C CA . ASP A 1 86 ? 10.426 2.147 -22.913 1.00 87.19 86 ASP A CA 1
ATOM 615 C C . ASP A 1 86 ? 10.303 3.243 -21.844 1.00 87.19 86 ASP A C 1
ATOM 617 O O . ASP A 1 86 ? 9.940 2.966 -20.697 1.00 87.19 86 ASP A O 1
ATOM 621 N N . ASP A 1 87 ? 10.614 4.486 -22.219 1.00 88.06 87 ASP A N 1
ATOM 622 C CA . ASP A 1 87 ? 10.611 5.641 -21.312 1.00 88.06 87 ASP A CA 1
ATOM 623 C C . ASP A 1 87 ? 9.240 5.882 -20.657 1.00 88.06 87 ASP A C 1
ATOM 625 O O . ASP A 1 87 ? 9.160 6.331 -19.510 1.00 88.06 87 ASP A O 1
ATOM 629 N N . THR A 1 88 ? 8.148 5.558 -21.359 1.00 90.44 88 THR A N 1
ATOM 630 C CA . THR A 1 88 ? 6.783 5.724 -20.841 1.00 90.44 88 THR A CA 1
ATOM 631 C C . THR A 1 88 ? 6.504 4.691 -19.757 1.00 90.44 88 THR A C 1
ATOM 633 O O . THR A 1 88 ? 6.019 5.037 -18.677 1.00 90.44 88 THR A O 1
ATOM 636 N N . VAL A 1 89 ? 6.855 3.428 -20.013 1.00 89.12 89 VAL A N 1
ATOM 637 C CA . VAL A 1 89 ? 6.732 2.334 -19.041 1.00 89.12 89 VAL A CA 1
ATOM 638 C C . VAL A 1 89 ? 7.626 2.584 -17.831 1.00 89.12 89 VAL A C 1
ATOM 640 O O . VAL A 1 89 ? 7.179 2.400 -16.699 1.00 89.12 89 VAL A O 1
ATOM 643 N N . PHE A 1 90 ? 8.861 3.043 -18.046 1.00 90.38 90 PHE A N 1
ATOM 644 C CA . PHE A 1 90 ? 9.789 3.353 -16.964 1.00 90.38 90 PHE A CA 1
ATOM 645 C C . PHE A 1 90 ? 9.239 4.452 -16.057 1.00 90.38 90 PHE A C 1
ATOM 647 O O . PHE A 1 90 ? 9.176 4.270 -14.839 1.00 90.38 90 PHE A O 1
ATOM 654 N N . LYS A 1 91 ? 8.799 5.572 -16.643 1.00 93.19 91 LYS A N 1
ATOM 655 C CA . LYS A 1 91 ? 8.229 6.684 -15.881 1.00 93.19 91 LYS A CA 1
ATOM 656 C C . LYS A 1 91 ? 7.003 6.242 -15.089 1.00 93.19 91 LYS A C 1
ATOM 658 O O . LYS A 1 91 ? 6.927 6.516 -13.896 1.00 93.19 91 LYS A O 1
ATOM 663 N N . PHE A 1 92 ? 6.085 5.518 -15.725 1.00 93.62 92 PHE A N 1
ATOM 664 C CA . PHE A 1 92 ? 4.901 4.995 -15.051 1.00 93.62 92 PHE A CA 1
ATOM 665 C C . PHE A 1 92 ? 5.265 4.076 -13.877 1.00 93.62 92 PHE A C 1
ATOM 667 O O . PHE A 1 92 ? 4.753 4.254 -12.776 1.00 93.62 92 PHE A O 1
ATOM 674 N N . ALA A 1 93 ? 6.177 3.123 -14.078 1.00 93.31 93 ALA A N 1
ATOM 675 C CA . ALA A 1 93 ? 6.602 2.205 -13.025 1.00 93.31 93 ALA A CA 1
ATOM 676 C C . ALA A 1 93 ? 7.301 2.933 -11.863 1.00 93.31 93 ALA A C 1
ATOM 678 O O . ALA A 1 93 ? 7.080 2.591 -10.701 1.00 93.31 93 ALA A O 1
ATOM 679 N N . ALA A 1 94 ? 8.112 3.953 -12.158 1.00 93.19 94 ALA A N 1
ATOM 680 C CA . ALA A 1 94 ? 8.771 4.772 -11.146 1.00 93.19 94 ALA A CA 1
ATOM 681 C C . ALA A 1 94 ? 7.761 5.582 -10.318 1.00 93.19 94 ALA A C 1
ATOM 683 O O . ALA A 1 94 ? 7.842 5.559 -9.089 1.00 93.19 94 ALA A O 1
ATOM 684 N N . ASP A 1 95 ? 6.794 6.228 -10.980 1.00 96.25 95 ASP A N 1
ATOM 685 C CA . ASP A 1 95 ? 5.718 6.984 -10.328 1.00 96.25 95 ASP A CA 1
ATOM 686 C C . ASP A 1 95 ? 4.895 6.046 -9.416 1.00 96.25 95 ASP A C 1
ATOM 688 O O . ASP A 1 95 ? 4.750 6.308 -8.222 1.00 96.25 95 ASP A O 1
ATOM 692 N N . VAL A 1 96 ? 4.492 4.871 -9.925 1.00 95.38 96 VAL A N 1
ATOM 693 C CA . VAL A 1 96 ? 3.820 3.826 -9.130 1.00 95.38 96 VAL A CA 1
ATOM 694 C C . VAL A 1 96 ? 4.662 3.427 -7.916 1.00 95.38 96 VAL A C 1
ATOM 696 O O . VAL A 1 96 ? 4.149 3.367 -6.807 1.00 95.38 96 VAL A O 1
ATOM 699 N N . ASN A 1 97 ? 5.960 3.166 -8.063 1.00 95.81 97 ASN A N 1
ATOM 700 C CA . ASN A 1 97 ? 6.780 2.766 -6.919 1.00 95.81 97 ASN A CA 1
ATOM 701 C C . ASN A 1 97 ? 6.821 3.834 -5.810 1.00 95.81 97 ASN A C 1
ATOM 703 O O . ASN A 1 97 ? 6.736 3.495 -4.627 1.00 95.81 97 ASN A O 1
ATOM 707 N N . VAL A 1 98 ? 6.940 5.112 -6.172 1.00 97.44 98 VAL A N 1
ATOM 708 C CA . VAL A 1 98 ? 6.964 6.220 -5.203 1.00 97.44 98 VAL A CA 1
ATOM 709 C C . VAL A 1 98 ? 5.626 6.350 -4.478 1.00 97.44 98 VAL A C 1
ATOM 711 O O . VAL A 1 98 ? 5.601 6.414 -3.245 1.00 97.44 98 VAL A O 1
ATOM 714 N N . ASP A 1 99 ? 4.522 6.329 -5.219 1.00 98.00 99 ASP A N 1
ATOM 715 C CA . ASP A 1 99 ? 3.187 6.467 -4.642 1.00 98.00 99 ASP A CA 1
ATOM 716 C C . ASP A 1 99 ? 2.878 5.292 -3.707 1.00 98.00 99 ASP A C 1
ATOM 718 O O . ASP A 1 99 ? 2.594 5.491 -2.523 1.00 98.00 99 ASP A O 1
ATOM 722 N N . GLN A 1 100 ? 3.065 4.056 -4.181 1.00 97.88 100 GLN A N 1
ATOM 723 C CA . GLN A 1 100 ? 2.740 2.854 -3.410 1.00 97.88 100 GLN A CA 1
ATOM 724 C C . GLN A 1 100 ? 3.601 2.719 -2.144 1.00 97.88 100 GLN A C 1
ATOM 726 O O . GLN A 1 100 ? 3.104 2.304 -1.097 1.00 97.88 100 GLN A O 1
ATOM 731 N N . THR A 1 101 ? 4.888 3.086 -2.187 1.00 98.25 101 THR A N 1
ATOM 732 C CA . THR A 1 101 ? 5.744 3.064 -0.984 1.00 98.25 101 THR A CA 1
ATOM 733 C C . THR A 1 101 ? 5.347 4.135 0.033 1.00 98.25 101 THR A C 1
ATOM 735 O O . THR A 1 101 ? 5.345 3.864 1.237 1.00 98.25 101 THR A O 1
ATOM 738 N N . THR A 1 102 ? 4.935 5.315 -0.435 1.00 98.50 102 THR A N 1
ATOM 739 C CA . THR A 1 102 ? 4.418 6.393 0.421 1.00 98.50 102 THR A CA 1
ATOM 740 C C . THR A 1 102 ? 3.095 5.999 1.080 1.00 98.50 102 THR A C 1
ATOM 742 O O . THR A 1 102 ? 2.897 6.212 2.280 1.00 98.50 102 THR A O 1
ATOM 745 N N . GLU A 1 103 ? 2.192 5.384 0.320 1.00 98.56 103 GLU A N 1
ATOM 746 C CA . GLU A 1 103 ? 0.905 4.901 0.819 1.00 98.56 103 GLU A CA 1
ATOM 747 C C . GLU A 1 103 ? 1.067 3.763 1.831 1.00 98.56 103 GLU A C 1
ATOM 749 O O . GLU A 1 103 ? 0.413 3.788 2.877 1.00 98.56 103 GLU A O 1
ATOM 754 N N . ILE A 1 104 ? 1.996 2.826 1.599 1.00 98.69 104 ILE A N 1
ATOM 755 C CA . ILE A 1 104 ? 2.353 1.788 2.579 1.00 98.69 104 ILE A CA 1
ATOM 756 C C . ILE A 1 104 ? 2.762 2.424 3.909 1.00 98.69 104 ILE A C 1
ATOM 758 O O . ILE A 1 104 ? 2.223 2.039 4.947 1.00 98.69 104 ILE A O 1
ATOM 762 N N . ALA A 1 105 ? 3.681 3.395 3.894 1.00 98.38 105 ALA A N 1
ATOM 763 C CA . ALA A 1 105 ? 4.161 4.035 5.117 1.00 98.38 105 ALA A CA 1
ATOM 764 C C . ALA A 1 105 ? 3.015 4.718 5.880 1.00 98.38 105 ALA A C 1
ATOM 766 O O . ALA A 1 105 ? 2.861 4.520 7.086 1.00 98.38 105 ALA A O 1
ATOM 767 N N . ARG A 1 106 ? 2.153 5.452 5.167 1.00 98.50 106 ARG A N 1
ATOM 768 C CA . ARG A 1 106 ? 0.994 6.122 5.769 1.00 98.50 106 ARG A CA 1
ATOM 769 C C . ARG A 1 106 ? 0.018 5.124 6.398 1.00 98.50 106 ARG A C 1
ATOM 771 O O . ARG A 1 106 ? -0.442 5.334 7.517 1.00 98.50 106 ARG A O 1
ATOM 778 N N . MET A 1 107 ? -0.292 4.031 5.704 1.00 98.62 107 MET A N 1
ATOM 779 C CA . MET A 1 107 ? -1.198 3.006 6.225 1.00 98.62 107 MET A CA 1
ATOM 780 C C . MET A 1 107 ? -0.605 2.225 7.395 1.00 98.62 107 MET A C 1
ATOM 782 O O . MET A 1 107 ? -1.347 1.823 8.285 1.00 98.62 107 MET A O 1
ATOM 786 N N . GLN A 1 108 ? 0.715 2.027 7.430 1.00 98.31 108 GLN A N 1
ATOM 787 C CA . GLN A 1 108 ? 1.386 1.433 8.587 1.00 98.31 108 GLN A CA 1
ATOM 788 C C . GLN A 1 108 ? 1.245 2.312 9.832 1.00 98.31 108 GLN A C 1
ATOM 790 O O . GLN A 1 108 ? 0.991 1.773 10.906 1.00 98.31 108 GLN A O 1
ATOM 795 N N . THR A 1 109 ? 1.349 3.639 9.691 1.00 97.81 109 THR A N 1
ATOM 796 C CA . THR A 1 109 ? 1.071 4.578 10.788 1.00 97.81 109 THR A CA 1
ATOM 797 C C . THR A 1 109 ? -0.376 4.461 11.258 1.00 97.81 109 THR A C 1
ATOM 799 O O . THR A 1 109 ? -0.599 4.188 12.430 1.00 97.81 109 THR A O 1
ATOM 802 N N . MET A 1 110 ? -1.353 4.542 10.346 1.00 97.06 110 MET A N 1
ATOM 803 C CA . MET A 1 110 ? -2.772 4.392 10.707 1.00 97.06 110 MET A CA 1
ATOM 804 C C . MET A 1 110 ? -3.060 3.053 11.404 1.00 97.06 110 MET A C 1
ATOM 806 O O . MET A 1 110 ? -3.802 2.996 12.380 1.00 97.06 110 MET A O 1
ATOM 810 N N . LEU A 1 111 ? -2.462 1.960 10.923 1.00 96.88 111 LEU A N 1
ATOM 811 C CA . LEU A 1 111 ? -2.635 0.633 11.510 1.00 96.88 111 LEU A CA 1
ATOM 812 C C . LEU A 1 111 ? -2.015 0.544 12.911 1.00 96.88 111 LEU A C 1
ATOM 814 O O . LEU A 1 111 ? -2.595 -0.087 13.796 1.00 96.88 111 LEU A O 1
ATOM 818 N N . ALA A 1 112 ? -0.852 1.165 13.121 1.00 95.44 112 ALA A N 1
ATOM 819 C CA . ALA A 1 112 ? -0.231 1.262 14.436 1.00 95.44 112 ALA A CA 1
ATOM 820 C C . ALA A 1 112 ? -1.108 2.076 15.398 1.00 95.44 112 ALA A C 1
ATOM 822 O O . ALA A 1 112 ? -1.352 1.622 16.514 1.00 95.44 112 ALA A O 1
ATOM 823 N N . ASP A 1 113 ? -1.661 3.200 14.944 1.00 94.94 113 ASP A N 1
ATOM 824 C CA . ASP A 1 113 ? -2.563 4.037 15.739 1.00 94.94 113 ASP A CA 1
ATOM 825 C C . ASP A 1 113 ? -3.836 3.276 16.140 1.00 94.94 113 ASP A C 1
ATOM 827 O O . ASP A 1 113 ? -4.239 3.321 17.298 1.00 94.94 113 ASP A O 1
ATOM 831 N N . LEU A 1 114 ? -4.427 2.474 15.248 1.00 92.75 114 LEU A N 1
ATOM 832 C CA . LEU A 1 114 ? -5.561 1.601 15.597 1.00 92.75 114 LEU A CA 1
ATOM 833 C C . LEU A 1 114 ? -5.191 0.478 16.575 1.00 92.75 114 LEU A C 1
ATOM 835 O O . LEU A 1 114 ? -6.046 -0.036 17.293 1.00 92.75 114 LEU A O 1
ATOM 839 N N . THR A 1 115 ? -3.933 0.039 16.569 1.00 88.75 115 THR A N 1
ATOM 840 C CA . THR A 1 115 ? -3.478 -1.084 17.402 1.00 88.75 115 THR A CA 1
ATOM 841 C C . THR A 1 115 ? -3.061 -0.623 18.798 1.00 88.75 115 THR A C 1
ATOM 843 O O . THR A 1 115 ? -3.273 -1.348 19.767 1.00 88.75 115 THR A O 1
ATOM 846 N N . PHE A 1 116 ? -2.479 0.573 18.906 1.00 85.81 116 PHE A N 1
ATOM 847 C CA . PHE A 1 116 ? -1.849 1.070 20.132 1.00 85.81 116 PHE A CA 1
ATOM 848 C C . PHE A 1 116 ? -2.444 2.388 20.646 1.00 85.81 116 PHE A C 1
ATOM 850 O O . PHE A 1 116 ? -2.305 2.688 21.827 1.00 85.81 116 PHE A O 1
ATOM 857 N N . GLY A 1 117 ? -3.127 3.159 19.800 1.00 68.25 117 GLY A N 1
ATOM 858 C CA . GLY A 1 117 ? -3.750 4.441 20.146 1.00 68.25 117 GLY A CA 1
ATOM 859 C C . GLY A 1 117 ? -5.138 4.329 20.788 1.00 68.25 117 GLY A C 1
ATOM 860 O O . GLY A 1 117 ? -5.620 5.307 21.348 1.00 68.25 117 GLY A O 1
ATOM 861 N N . GLY A 1 118 ? -5.766 3.146 20.761 1.00 58.88 118 GLY A N 1
ATOM 862 C CA . GLY A 1 118 ? -7.018 2.857 21.481 1.00 58.88 118 GLY A CA 1
ATOM 863 C C . GLY A 1 118 ? -6.836 2.526 22.971 1.00 58.88 118 GLY A C 1
ATOM 864 O O . GLY A 1 118 ? -7.815 2.460 23.711 1.00 58.88 118 GLY A O 1
ATOM 865 N N . ALA A 1 119 ? -5.595 2.336 23.431 1.00 50.34 119 ALA A N 1
ATOM 866 C CA . ALA A 1 119 ? -5.271 2.160 24.843 1.00 50.34 119 ALA A CA 1
ATOM 867 C C . ALA A 1 119 ? -4.951 3.521 25.482 1.00 50.34 119 ALA A C 1
ATOM 869 O O . ALA A 1 119 ? -3.801 3.821 25.802 1.00 50.34 119 ALA A O 1
ATOM 870 N N . SER A 1 120 ? -5.974 4.354 25.668 1.00 41.62 120 SER A N 1
ATOM 871 C CA . SER A 1 120 ? -5.898 5.358 26.735 1.00 41.62 120 SER A CA 1
ATOM 872 C C . SER A 1 120 ? -5.919 4.618 28.084 1.00 41.62 120 SER A C 1
ATOM 874 O O . SER A 1 120 ? -6.711 3.680 28.212 1.00 41.62 120 SER A O 1
ATOM 876 N N . PRO A 1 121 ? -5.062 4.969 29.064 1.00 47.47 121 PRO A N 1
ATOM 877 C CA . PRO A 1 121 ? -5.226 4.497 30.439 1.00 47.47 121 PRO A CA 1
ATOM 878 C C . PRO A 1 121 ? -6.573 4.921 31.039 1.00 47.47 121 PRO A C 1
ATOM 880 O O . PRO A 1 121 ? -7.124 5.960 30.602 1.00 47.47 121 PRO A O 1
#

Radius of gyration: 24.86 Å; chains: 1; bounding box: 41×48×92 Å